Protein AF-A0A4P6XG72-F1 (afdb_monomer)

Mean predicted aligned error: 12.31 Å

Structure (mmCIF, N/CA/C/O backbone):
data_AF-A0A4P6XG72-F1
#
_entry.id   AF-A0A4P6XG72-F1
#
loop_
_atom_site.group_PDB
_atom_site.id
_atom_site.type_symbol
_atom_site.label_atom_id
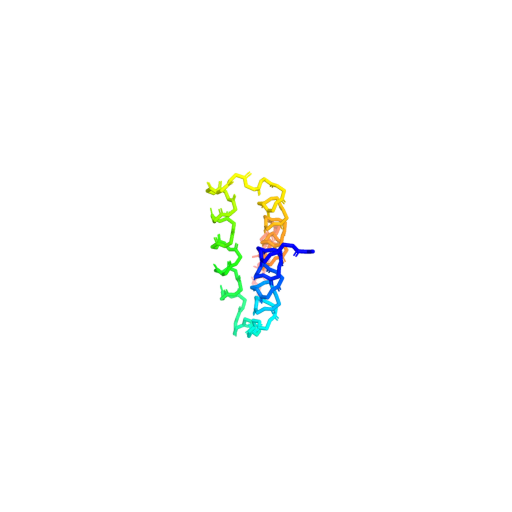_atom_site.label_alt_id
_atom_site.label_comp_id
_atom_site.label_asym_id
_atom_site.label_entity_id
_atom_site.label_seq_id
_atom_site.pdbx_PDB_ins_code
_atom_site.Cartn_x
_atom_site.Cartn_y
_atom_site.Cartn_z
_atom_site.occupancy
_atom_site.B_iso_or_equiv
_atom_site.auth_seq_id
_atom_site.auth_comp_id
_atom_site.auth_asym_id
_atom_site.auth_atom_id
_atom_site.pdbx_PDB_model_num
ATOM 1 N N . MET A 1 1 ? 6.483 -0.791 28.363 1.00 50.44 1 MET A N 1
ATOM 2 C CA . MET A 1 1 ? 6.197 -1.041 26.930 1.00 50.44 1 MET A CA 1
ATOM 3 C C . MET A 1 1 ? 5.615 -2.436 26.787 1.00 50.44 1 MET A C 1
ATOM 5 O O . MET A 1 1 ? 6.111 -3.341 27.444 1.00 50.44 1 MET A O 1
ATOM 9 N N . THR A 1 2 ? 4.548 -2.612 26.010 1.00 68.31 2 THR A N 1
ATOM 10 C CA . THR A 1 2 ? 3.866 -3.911 25.870 1.00 68.31 2 THR A CA 1
ATOM 11 C C . THR A 1 2 ? 4.599 -4.819 24.876 1.00 68.31 2 THR A C 1
ATOM 13 O O . THR A 1 2 ? 5.190 -4.345 23.910 1.00 68.31 2 THR A O 1
ATOM 16 N N . ALA A 1 3 ? 4.552 -6.140 25.063 1.00 68.62 3 ALA A N 1
ATOM 17 C CA . ALA A 1 3 ? 5.212 -7.089 24.155 1.00 68.62 3 ALA A CA 1
ATOM 18 C C . ALA A 1 3 ? 4.710 -6.980 22.697 1.00 68.62 3 ALA A C 1
ATOM 20 O O . ALA A 1 3 ? 5.475 -7.178 21.753 1.00 68.62 3 ALA A O 1
ATOM 21 N N . LEU A 1 4 ? 3.445 -6.583 22.512 1.00 67.00 4 LEU A N 1
ATOM 22 C CA . LEU A 1 4 ? 2.821 -6.371 21.206 1.00 67.00 4 LEU A CA 1
ATOM 23 C C . LEU A 1 4 ? 3.484 -5.235 20.412 1.00 67.00 4 LEU A C 1
ATOM 25 O O . LEU A 1 4 ? 3.736 -5.381 19.219 1.00 67.00 4 LEU A O 1
ATOM 29 N N . SER A 1 5 ? 3.822 -4.123 21.072 1.00 53.94 5 SER A N 1
ATOM 30 C CA . SER A 1 5 ? 4.469 -2.982 20.409 1.00 53.94 5 SER A CA 1
ATOM 31 C C . SER A 1 5 ? 5.903 -3.311 19.975 1.00 53.94 5 SER A C 1
ATOM 33 O O . SER A 1 5 ? 6.330 -2.886 18.902 1.00 53.94 5 SER A O 1
ATOM 35 N N . VAL A 1 6 ? 6.611 -4.163 20.727 1.00 70.88 6 VAL A N 1
ATOM 36 C CA . VAL A 1 6 ? 7.940 -4.679 20.346 1.00 70.88 6 VAL A CA 1
ATOM 37 C C . VAL A 1 6 ? 7.853 -5.634 19.151 1.00 70.88 6 VAL A C 1
ATOM 39 O O . VAL A 1 6 ? 8.659 -5.534 18.223 1.00 70.88 6 VAL A O 1
ATOM 42 N N . GLN A 1 7 ? 6.869 -6.538 19.127 1.00 67.38 7 GLN A N 1
ATOM 43 C CA . GLN A 1 7 ? 6.662 -7.447 17.993 1.00 67.38 7 GLN A CA 1
ATOM 44 C C . GLN A 1 7 ? 6.271 -6.692 16.721 1.00 67.38 7 GLN A C 1
ATOM 46 O O . GLN A 1 7 ? 6.810 -6.979 15.651 1.00 67.38 7 GLN A O 1
ATOM 51 N N . PHE A 1 8 ? 5.409 -5.683 16.847 1.00 62.78 8 PHE A N 1
ATOM 52 C CA . PHE A 1 8 ? 5.006 -4.835 15.731 1.00 62.78 8 PHE A CA 1
ATOM 53 C C . PHE A 1 8 ? 6.182 -4.018 15.183 1.00 62.78 8 PHE A C 1
ATOM 55 O O . PHE A 1 8 ? 6.423 -4.019 13.978 1.00 62.78 8 PHE A O 1
ATOM 62 N N . ALA A 1 9 ? 6.986 -3.402 16.056 1.00 61.78 9 ALA A N 1
ATOM 63 C CA . ALA A 1 9 ? 8.201 -2.695 15.651 1.00 61.78 9 ALA A CA 1
ATOM 64 C C . ALA A 1 9 ? 9.206 -3.631 14.957 1.00 61.78 9 ALA A C 1
ATOM 66 O O . ALA A 1 9 ? 9.788 -3.269 13.936 1.00 61.78 9 ALA A O 1
ATOM 67 N N . LYS A 1 10 ? 9.371 -4.866 15.449 1.00 65.94 10 LYS A N 1
ATOM 68 C CA . LYS A 1 10 ? 10.254 -5.873 14.839 1.00 65.94 10 LYS A CA 1
ATOM 69 C C . LYS A 1 10 ? 9.746 -6.339 13.471 1.00 65.94 10 LYS A C 1
ATOM 71 O O . LYS A 1 10 ? 10.549 -6.492 12.550 1.00 65.94 10 LYS A O 1
ATOM 76 N N . ALA A 1 11 ? 8.437 -6.530 13.317 1.00 63.50 11 ALA A N 1
ATOM 77 C CA . ALA A 1 11 ? 7.810 -6.850 12.035 1.00 63.50 11 ALA A CA 1
ATOM 78 C C . ALA A 1 11 ? 7.946 -5.690 11.035 1.00 63.50 11 ALA A C 1
ATOM 80 O O . ALA A 1 11 ? 8.308 -5.912 9.880 1.00 63.50 11 ALA A O 1
ATOM 81 N N . LEU A 1 12 ? 7.756 -4.450 11.494 1.00 60.06 12 LEU A N 1
ATOM 82 C CA . LEU A 1 12 ? 7.912 -3.246 10.680 1.00 60.06 12 LEU A CA 1
ATOM 83 C C . LEU A 1 12 ? 9.361 -3.049 10.216 1.00 60.06 12 LEU A C 1
ATOM 85 O O . LEU A 1 12 ? 9.594 -2.751 9.046 1.00 60.06 12 LEU A O 1
ATOM 89 N N . SER A 1 13 ? 10.339 -3.258 11.100 1.00 59.94 13 SER A N 1
ATOM 90 C CA . SER A 1 13 ? 11.762 -3.190 10.749 1.00 59.94 13 SER A CA 1
ATOM 91 C C . SER A 1 13 ? 12.150 -4.277 9.750 1.00 59.94 13 SER A C 1
ATOM 93 O O . SER A 1 13 ? 12.849 -3.986 8.786 1.00 59.94 13 SER A O 1
ATOM 95 N N . ARG A 1 14 ? 11.634 -5.504 9.898 1.00 61.19 14 ARG A N 1
ATOM 96 C CA . ARG A 1 14 ? 11.832 -6.579 8.909 1.00 61.19 14 ARG A CA 1
ATOM 97 C C . ARG A 1 14 ? 11.182 -6.265 7.560 1.00 61.19 14 ARG A C 1
ATOM 99 O O . ARG A 1 14 ? 11.768 -6.575 6.533 1.00 61.19 14 ARG A O 1
ATOM 106 N N . GLY A 1 15 ? 10.033 -5.589 7.555 1.00 59.91 15 GLY A N 1
ATOM 107 C CA . GLY A 1 15 ? 9.387 -5.100 6.334 1.00 59.91 15 GLY A CA 1
ATOM 108 C C . GLY A 1 15 ? 10.157 -3.987 5.609 1.00 59.91 15 GLY A C 1
ATOM 109 O O . GLY A 1 15 ? 9.921 -3.780 4.421 1.00 59.91 15 GLY A O 1
ATOM 110 N N . ARG A 1 16 ? 11.080 -3.286 6.288 1.00 57.25 16 ARG A N 1
ATOM 111 C CA . ARG A 1 16 ? 12.000 -2.307 5.671 1.00 57.25 16 ARG A CA 1
ATOM 112 C C . ARG A 1 16 ? 13.298 -2.925 5.157 1.00 57.25 16 ARG A C 1
ATOM 114 O O . ARG A 1 16 ? 13.913 -2.343 4.276 1.00 57.25 16 ARG A O 1
ATOM 121 N N . VAL A 1 17 ? 13.676 -4.112 5.637 1.00 57.28 17 VAL A N 1
ATOM 122 C CA . VAL A 1 17 ? 14.741 -4.949 5.041 1.00 57.28 17 VAL A CA 1
ATOM 123 C C . VAL A 1 17 ? 14.181 -5.711 3.826 1.00 57.28 17 VAL A C 1
ATOM 125 O O . VAL A 1 17 ? 14.532 -6.853 3.552 1.00 57.28 17 VAL A O 1
ATOM 128 N N . ALA A 1 18 ? 13.232 -5.104 3.112 1.00 60.06 18 ALA A N 1
ATOM 129 C CA . ALA A 1 18 ? 12.674 -5.674 1.905 1.00 60.06 18 ALA A CA 1
ATOM 130 C C . ALA A 1 18 ? 13.645 -5.387 0.764 1.00 60.06 18 ALA A C 1
ATOM 132 O O . ALA A 1 18 ? 13.932 -4.230 0.456 1.00 60.06 18 ALA A O 1
ATOM 133 N N . GLN A 1 19 ? 14.143 -6.469 0.175 1.00 64.12 19 GLN A N 1
ATOM 134 C CA . GLN A 1 19 ? 14.835 -6.498 -1.103 1.00 64.12 19 GLN A CA 1
ATOM 135 C C . GLN A 1 19 ? 14.226 -5.474 -2.067 1.00 64.12 19 GLN A C 1
ATOM 137 O O . GLN A 1 19 ? 12.999 -5.380 -2.192 1.00 64.12 19 GLN A O 1
ATOM 142 N N . ALA A 1 20 ? 15.092 -4.682 -2.704 1.00 67.75 20 ALA A N 1
ATOM 143 C CA . ALA A 1 20 ? 14.654 -3.731 -3.712 1.00 67.75 20 ALA A CA 1
ATOM 144 C C . ALA A 1 20 ? 13.819 -4.483 -4.764 1.00 67.75 20 ALA A C 1
ATOM 146 O O . ALA A 1 20 ? 14.182 -5.601 -5.128 1.00 67.75 20 ALA A O 1
ATOM 147 N N . PRO A 1 21 ? 12.691 -3.924 -5.229 1.00 73.75 21 PRO A N 1
ATOM 148 C CA . PRO A 1 21 ? 11.876 -4.602 -6.223 1.00 73.75 21 PRO A CA 1
ATOM 149 C C . PRO A 1 21 ? 12.704 -4.863 -7.479 1.00 73.75 21 PRO A C 1
ATOM 151 O O . PRO A 1 21 ? 13.264 -3.927 -8.047 1.00 73.75 21 PRO A O 1
ATOM 154 N N . ASP A 1 22 ? 12.731 -6.115 -7.936 1.00 81.06 22 ASP A N 1
ATOM 155 C CA . ASP A 1 22 ? 13.542 -6.504 -9.099 1.00 81.06 22 ASP A CA 1
ATOM 156 C C . ASP A 1 22 ? 13.099 -5.799 -10.399 1.00 81.06 22 ASP A C 1
ATOM 158 O O . ASP A 1 22 ? 13.847 -5.721 -11.369 1.00 81.06 22 ASP A O 1
ATOM 162 N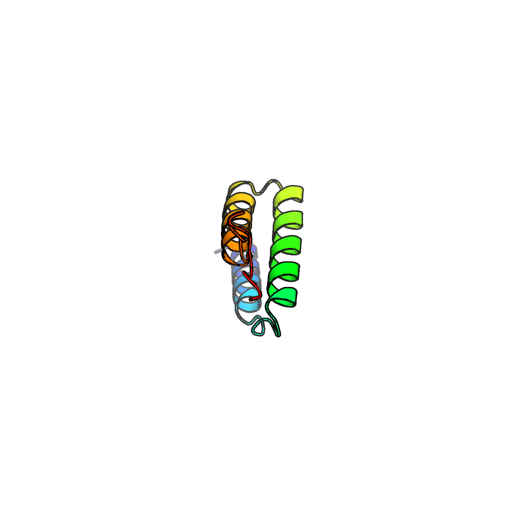 N . SER A 1 23 ? 11.864 -5.281 -10.446 1.00 84.56 23 SER A N 1
ATOM 163 C CA . SER A 1 23 ? 11.332 -4.528 -11.580 1.00 84.56 23 SER A CA 1
ATOM 164 C C . SER A 1 23 ? 10.196 -3.585 -11.169 1.00 84.56 23 SER A C 1
ATOM 166 O O . SER A 1 23 ? 9.569 -3.723 -10.116 1.00 84.56 23 SER A O 1
ATOM 168 N N . ARG A 1 24 ? 9.847 -2.639 -12.051 1.00 82.62 24 ARG A N 1
ATOM 169 C CA . ARG A 1 24 ? 8.662 -1.780 -11.870 1.00 82.62 24 ARG A CA 1
ATOM 170 C C . ARG A 1 24 ? 7.371 -2.600 -11.767 1.00 82.62 24 ARG A C 1
ATOM 172 O O . ARG A 1 24 ? 6.501 -2.272 -10.963 1.00 82.62 24 ARG A O 1
ATOM 179 N N . ALA A 1 25 ? 7.258 -3.673 -12.550 1.00 85.62 25 ALA A N 1
ATOM 180 C CA . ALA A 1 25 ? 6.104 -4.566 -12.511 1.00 85.62 25 ALA A CA 1
ATOM 181 C C . ALA A 1 25 ? 5.986 -5.279 -11.153 1.00 85.62 25 ALA A C 1
ATOM 183 O O . ALA A 1 25 ? 4.891 -5.341 -10.588 1.00 85.62 25 ALA A O 1
ATOM 184 N N . SER A 1 26 ? 7.103 -5.754 -10.585 1.00 85.25 26 SER A N 1
ATOM 185 C CA . SER A 1 26 ? 7.091 -6.400 -9.266 1.00 85.25 26 SER A CA 1
ATOM 186 C C . SER A 1 26 ? 6.762 -5.411 -8.142 1.00 85.25 26 SER A C 1
ATOM 188 O O . SER A 1 26 ? 5.981 -5.746 -7.245 1.00 85.25 26 SER A O 1
ATOM 190 N N . LEU A 1 27 ? 7.253 -4.168 -8.233 1.00 85.19 27 LEU A N 1
ATOM 191 C CA . LEU A 1 27 ? 6.867 -3.080 -7.330 1.00 85.19 27 LEU A CA 1
ATOM 192 C C . LEU A 1 27 ? 5.361 -2.792 -7.400 1.00 85.19 27 LEU A C 1
ATOM 194 O O . LEU A 1 27 ? 4.696 -2.754 -6.363 1.00 85.19 27 LEU A O 1
ATOM 198 N N . LEU A 1 28 ? 4.805 -2.637 -8.605 1.00 88.31 28 LEU A N 1
ATOM 199 C CA . LEU A 1 28 ? 3.377 -2.374 -8.799 1.00 88.31 28 LEU A CA 1
ATOM 200 C C . LEU A 1 28 ? 2.523 -3.512 -8.221 1.00 88.31 28 LEU A C 1
ATOM 202 O O . LEU A 1 28 ? 1.583 -3.260 -7.467 1.00 88.31 28 LEU A O 1
ATOM 206 N N . ALA A 1 29 ? 2.885 -4.767 -8.499 1.00 89.62 29 ALA A N 1
ATOM 207 C CA . ALA A 1 29 ? 2.199 -5.934 -7.949 1.00 89.62 29 ALA A CA 1
ATOM 208 C C . ALA A 1 29 ? 2.258 -5.976 -6.410 1.00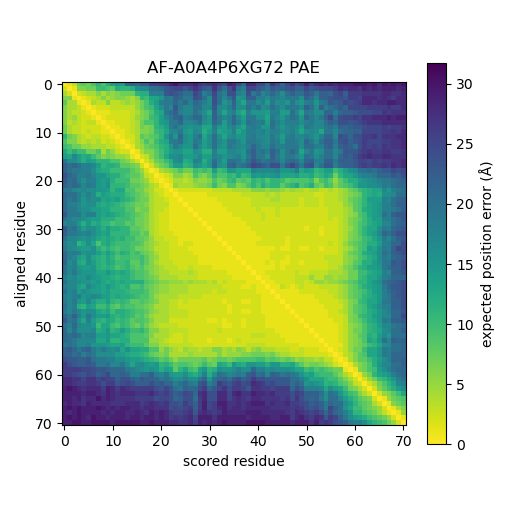 89.62 29 ALA A C 1
ATOM 210 O O . ALA A 1 29 ? 1.296 -6.380 -5.750 1.00 89.62 29 ALA A O 1
ATOM 211 N N . ALA A 1 30 ? 3.373 -5.558 -5.804 1.00 88.69 30 ALA A N 1
ATOM 212 C CA . ALA A 1 30 ? 3.485 -5.443 -4.352 1.00 88.69 30 ALA A CA 1
ATOM 213 C C . ALA A 1 30 ? 2.583 -4.329 -3.787 1.00 88.69 30 ALA A C 1
ATOM 215 O O . ALA A 1 30 ? 1.886 -4.558 -2.798 1.00 88.69 30 ALA A O 1
ATOM 216 N N . LEU A 1 31 ? 2.550 -3.150 -4.417 1.00 89.69 31 LEU A N 1
ATOM 217 C CA . LEU A 1 31 ? 1.695 -2.032 -3.998 1.00 89.69 31 LEU A CA 1
ATOM 218 C C . LEU A 1 31 ? 0.202 -2.363 -4.126 1.00 89.69 31 LEU A C 1
ATOM 220 O O . LEU A 1 31 ? -0.570 -2.079 -3.211 1.00 89.69 31 LEU A O 1
ATOM 224 N N . LEU A 1 32 ? -0.204 -3.023 -5.215 1.00 91.94 32 LEU A N 1
ATOM 225 C CA . LEU A 1 32 ? -1.590 -3.454 -5.424 1.00 91.94 32 LEU A CA 1
ATOM 226 C C . LEU A 1 32 ? -2.047 -4.456 -4.360 1.00 91.94 32 LEU A C 1
ATOM 228 O O . LEU A 1 32 ? -3.138 -4.302 -3.810 1.00 91.94 32 LEU A O 1
ATOM 232 N N . ARG A 1 33 ? -1.201 -5.435 -4.012 1.00 91.12 33 ARG A N 1
ATOM 233 C CA . ARG A 1 33 ? -1.488 -6.384 -2.923 1.00 91.12 33 ARG A CA 1
ATOM 234 C C . ARG A 1 33 ? -1.646 -5.674 -1.581 1.00 91.12 33 ARG A C 1
ATOM 236 O O . ARG A 1 33 ? -2.628 -5.912 -0.886 1.00 91.12 33 ARG A O 1
ATOM 243 N N . LYS A 1 34 ? -0.739 -4.747 -1.254 1.00 91.31 34 LYS A N 1
ATOM 244 C CA . LYS A 1 34 ? -0.840 -3.925 -0.036 1.00 91.31 34 LYS A CA 1
ATOM 245 C C . LYS A 1 34 ? -2.145 -3.126 0.000 1.00 91.31 34 LYS A C 1
ATOM 247 O O . LYS A 1 34 ? -2.779 -3.066 1.050 1.00 91.31 34 LYS A O 1
ATOM 252 N N . ARG A 1 35 ? -2.575 -2.559 -1.136 1.00 91.00 35 ARG A N 1
ATOM 253 C CA . ARG A 1 35 ? -3.838 -1.809 -1.234 1.00 91.00 35 ARG A CA 1
ATOM 254 C C . ARG A 1 35 ? -5.047 -2.711 -1.005 1.00 91.00 35 ARG A C 1
ATOM 256 O O . ARG A 1 35 ? -5.945 -2.326 -0.268 1.00 91.00 35 ARG A O 1
ATOM 263 N N . ALA A 1 36 ? -5.054 -3.909 -1.592 1.00 91.56 36 ALA A N 1
ATOM 264 C CA . ALA A 1 36 ? -6.119 -4.885 -1.373 1.00 91.56 36 ALA A CA 1
ATOM 265 C C . ALA A 1 36 ? -6.232 -5.263 0.112 1.00 91.56 36 ALA A C 1
ATOM 267 O O . ALA A 1 36 ? -7.328 -5.261 0.661 1.00 91.56 36 ALA A O 1
ATOM 268 N N . THR A 1 37 ? -5.104 -5.498 0.791 1.00 91.19 37 THR A N 1
ATOM 269 C CA . THR A 1 37 ? -5.100 -5.740 2.240 1.00 91.19 37 THR A CA 1
ATOM 270 C C . THR A 1 37 ? -5.620 -4.533 3.020 1.00 91.19 37 THR A C 1
ATOM 272 O O . THR A 1 37 ? -6.468 -4.715 3.886 1.00 91.19 37 THR A O 1
ATOM 275 N N . ALA A 1 38 ? -5.159 -3.315 2.707 1.00 90.44 38 ALA A N 1
ATOM 276 C CA . ALA A 1 38 ? -5.612 -2.088 3.368 1.00 90.44 38 ALA A CA 1
ATOM 277 C C . ALA A 1 38 ? -7.131 -1.889 3.239 1.00 90.44 38 ALA A C 1
ATOM 279 O O . ALA A 1 38 ? -7.787 -1.557 4.223 1.00 90.44 38 ALA A O 1
ATOM 280 N N . HIS A 1 39 ? -7.681 -2.174 2.058 1.00 89.00 39 HIS A N 1
ATOM 281 C CA . HIS A 1 39 ? -9.115 -2.133 1.800 1.00 89.00 39 HIS A CA 1
ATOM 282 C C . HIS A 1 39 ? -9.881 -3.151 2.656 1.00 89.00 39 HIS A C 1
ATOM 284 O O . HIS A 1 39 ? -10.830 -2.791 3.348 1.00 89.00 39 HIS A O 1
ATOM 290 N N . VAL A 1 40 ? -9.428 -4.412 2.671 1.00 91.38 40 VAL A N 1
ATOM 291 C CA . VAL A 1 40 ? -10.062 -5.500 3.440 1.00 91.38 40 VAL A CA 1
ATOM 292 C C . VAL A 1 40 ? -10.085 -5.205 4.942 1.00 91.38 40 VAL A C 1
ATOM 294 O O . VAL A 1 40 ? -11.073 -5.502 5.605 1.00 91.38 40 VAL A O 1
ATOM 297 N N . VAL A 1 41 ? -9.024 -4.603 5.488 1.00 91.62 41 VAL A N 1
ATOM 298 C CA . VAL A 1 41 ? -8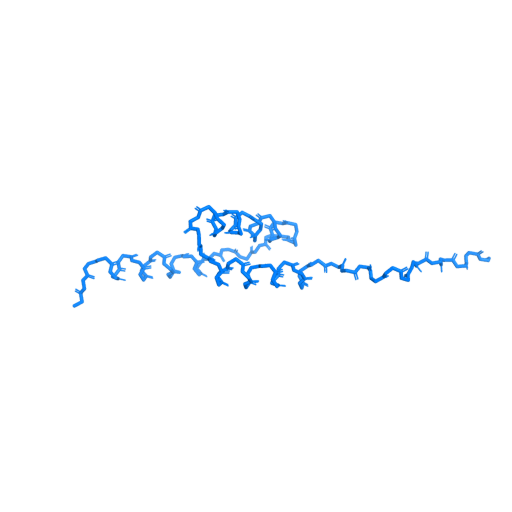.944 -4.265 6.923 1.00 91.62 41 VAL A CA 1
ATOM 299 C C . VAL A 1 41 ? -9.521 -2.881 7.258 1.00 91.62 41 VAL A C 1
ATOM 301 O O . VAL A 1 41 ? -9.447 -2.454 8.408 1.00 91.62 41 VAL A O 1
ATOM 304 N N . GLY A 1 42 ? -10.075 -2.161 6.275 1.00 92.00 42 GLY A N 1
ATOM 305 C CA . GLY A 1 42 ? -10.691 -0.845 6.469 1.00 92.00 42 GLY A CA 1
ATOM 306 C C . GLY A 1 42 ? -9.709 0.298 6.769 1.00 92.00 42 GLY A C 1
ATOM 307 O O . GLY A 1 42 ? -10.120 1.337 7.288 1.00 92.00 42 GLY A O 1
ATOM 308 N N . ALA A 1 43 ? -8.422 0.144 6.448 1.00 92.56 43 ALA A N 1
ATOM 309 C CA . ALA A 1 43 ? -7.382 1.146 6.693 1.00 92.56 43 ALA A CA 1
ATOM 310 C C . ALA A 1 43 ? -7.387 2.245 5.610 1.00 92.56 43 ALA A C 1
ATOM 312 O O . ALA A 1 43 ? -6.495 2.305 4.762 1.00 92.56 43 ALA A O 1
ATOM 313 N N . LYS A 1 44 ? -8.399 3.120 5.643 1.00 90.00 44 LYS A N 1
ATOM 314 C CA . LYS A 1 44 ? -8.679 4.130 4.602 1.00 90.00 44 LYS A CA 1
ATOM 315 C C . LYS A 1 44 ? -7.509 5.074 4.306 1.00 90.00 44 LYS A C 1
ATOM 317 O O . LYS A 1 44 ? -7.210 5.316 3.139 1.00 90.00 44 LYS A O 1
ATOM 322 N N . ASP A 1 45 ? -6.814 5.556 5.333 1.00 87.94 45 ASP A N 1
ATOM 323 C CA . ASP A 1 45 ? -5.679 6.474 5.148 1.00 87.94 45 ASP A CA 1
ATOM 324 C C . ASP A 1 45 ? -4.511 5.781 4.438 1.00 87.94 45 ASP A C 1
ATOM 326 O O . ASP A 1 45 ? -3.899 6.330 3.520 1.00 87.94 45 ASP A O 1
ATOM 330 N N . LEU A 1 46 ? -4.249 4.524 4.812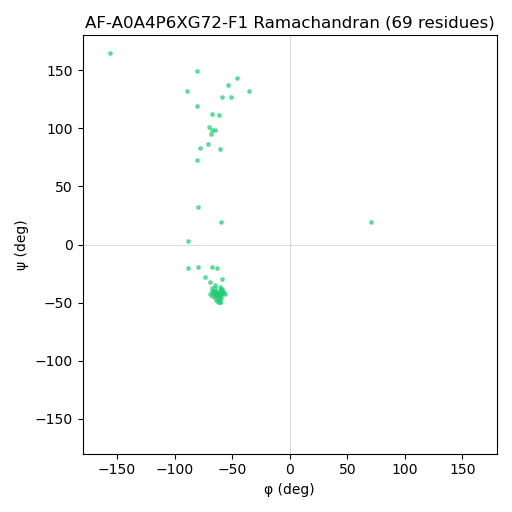 1.00 86.81 46 LEU A N 1
ATOM 331 C CA . LEU A 1 46 ? -3.239 3.693 4.165 1.00 86.81 46 LEU A CA 1
ATOM 332 C C . LEU A 1 46 ? -3.635 3.364 2.722 1.00 86.81 46 LEU A C 1
ATOM 334 O O . LEU A 1 46 ? -2.789 3.391 1.830 1.00 86.81 46 LEU A O 1
ATOM 338 N N . GLU A 1 47 ? -4.912 3.073 2.478 1.00 90.44 47 GLU A N 1
ATOM 339 C CA . GLU A 1 47 ? -5.436 2.839 1.133 1.00 90.44 47 GLU A CA 1
ATOM 340 C C . GLU A 1 47 ? -5.256 4.075 0.234 1.00 90.44 47 GLU A C 1
ATOM 342 O O . GLU A 1 47 ? -4.800 3.935 -0.906 1.00 90.44 47 GLU A O 1
ATOM 347 N N . SER A 1 48 ? -5.546 5.273 0.754 1.00 91.00 48 SER A N 1
ATOM 348 C CA . SER A 1 48 ? -5.372 6.546 0.042 1.00 91.00 48 SER A CA 1
ATOM 349 C C . SER A 1 48 ? -3.908 6.784 -0.341 1.00 91.00 48 SER A C 1
ATOM 351 O O . SER A 1 48 ? -3.590 6.994 -1.514 1.00 91.00 48 SER A O 1
ATOM 353 N N . LEU A 1 49 ? -2.995 6.622 0.620 1.00 89.56 49 LEU A N 1
ATOM 354 C CA . LEU A 1 49 ? -1.557 6.777 0.395 1.00 89.56 49 LEU A CA 1
ATOM 355 C C . LEU A 1 49 ? -1.029 5.775 -0.644 1.00 89.56 49 LEU A C 1
ATOM 357 O O . LEU A 1 49 ? -0.270 6.135 -1.545 1.00 89.56 49 LEU A O 1
ATOM 361 N N . LEU A 1 50 ? -1.459 4.512 -0.566 1.00 90.81 50 LEU A N 1
ATOM 362 C CA . LEU A 1 50 ? -1.071 3.487 -1.539 1.00 90.81 50 LEU A CA 1
ATOM 363 C C . LEU A 1 50 ? -1.615 3.792 -2.940 1.00 90.81 50 LEU A C 1
ATOM 365 O O . LEU A 1 50 ? -0.918 3.550 -3.926 1.00 90.81 50 LEU A O 1
ATOM 369 N N . ARG A 1 51 ? -2.832 4.337 -3.053 1.00 91.25 51 ARG A N 1
ATOM 370 C CA . ARG A 1 51 ? -3.407 4.770 -4.337 1.00 91.25 51 ARG A CA 1
ATOM 371 C C . ARG A 1 51 ? -2.575 5.885 -4.968 1.00 91.25 51 ARG A C 1
ATOM 373 O O . ARG A 1 51 ? -2.327 5.828 -6.173 1.00 91.25 51 ARG A O 1
ATOM 380 N N . GLU A 1 52 ? -2.124 6.859 -4.185 1.00 89.75 52 GLU A N 1
ATOM 381 C CA . GLU A 1 52 ? -1.239 7.916 -4.681 1.00 89.75 52 GLU A CA 1
ATOM 382 C C . GLU A 1 52 ? 0.103 7.350 -5.145 1.00 89.75 52 GLU A C 1
ATOM 384 O O . GLU A 1 52 ? 0.511 7.614 -6.273 1.00 89.75 52 GLU A O 1
ATOM 389 N N . GLN A 1 53 ? 0.745 6.488 -4.353 1.00 87.75 53 GLN A N 1
ATOM 390 C CA . GLN A 1 53 ? 1.999 5.839 -4.756 1.00 87.75 53 GLN A CA 1
ATOM 391 C C . GLN A 1 53 ? 1.854 5.028 -6.050 1.00 87.75 53 GLN A C 1
ATOM 393 O O . GLN A 1 53 ? 2.718 5.095 -6.924 1.00 87.75 53 GLN A O 1
ATOM 398 N N . ILE A 1 54 ? 0.749 4.294 -6.209 1.00 89.56 54 ILE A N 1
ATOM 399 C CA . ILE A 1 54 ? 0.442 3.565 -7.448 1.00 89.56 54 ILE A CA 1
ATOM 400 C C . ILE A 1 54 ? 0.285 4.535 -8.622 1.00 89.56 54 ILE A C 1
ATOM 402 O O . ILE A 1 54 ? 0.822 4.272 -9.696 1.00 89.56 54 ILE A O 1
ATOM 406 N N . ARG A 1 55 ? -0.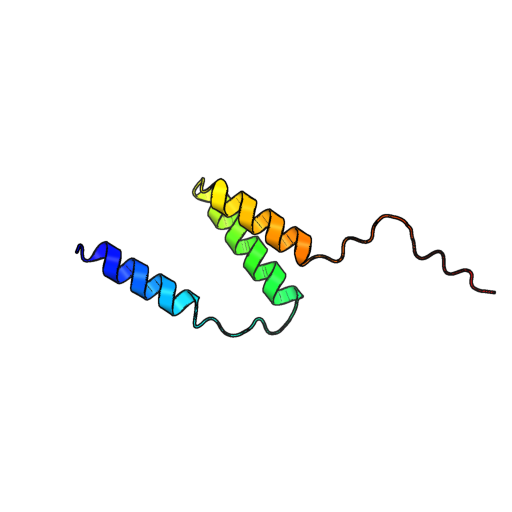411 5.663 -8.425 1.00 86.44 55 ARG A N 1
ATOM 407 C CA . ARG A 1 55 ? -0.596 6.687 -9.462 1.00 86.44 55 ARG A CA 1
ATOM 408 C C . ARG A 1 55 ? 0.741 7.247 -9.951 1.00 86.44 55 ARG A C 1
ATOM 410 O O . ARG A 1 55 ? 0.899 7.441 -11.145 1.00 86.44 55 ARG A O 1
ATOM 417 N N . TRP A 1 56 ? 1.692 7.467 -9.045 1.00 81.31 56 TRP A N 1
ATOM 418 C CA . TRP A 1 56 ? 3.035 7.952 -9.385 1.00 81.31 56 TRP A CA 1
ATOM 419 C C . TRP A 1 56 ? 3.912 6.880 -10.050 1.00 81.31 56 TRP A C 1
ATOM 421 O O . TRP A 1 56 ? 4.809 7.209 -10.821 1.00 81.31 56 TRP A O 1
ATOM 431 N N . ALA A 1 57 ? 3.674 5.599 -9.757 1.00 79.00 57 ALA A N 1
ATOM 432 C CA . ALA A 1 57 ? 4.431 4.490 -10.339 1.00 79.00 57 ALA A CA 1
ATOM 433 C C . ALA A 1 57 ? 3.977 4.116 -11.762 1.00 79.00 57 ALA A C 1
ATOM 435 O O . ALA A 1 57 ? 4.719 3.445 -12.488 1.00 79.00 57 ALA A O 1
ATOM 436 N N . LEU A 1 58 ? 2.762 4.509 -12.153 1.00 78.25 58 LEU A N 1
ATOM 437 C CA . LEU A 1 58 ? 2.215 4.259 -13.480 1.00 78.25 58 LEU A CA 1
ATOM 438 C C . LEU A 1 58 ? 2.589 5.406 -14.428 1.00 78.25 58 LEU A C 1
ATOM 440 O O . LEU A 1 58 ? 2.381 6.567 -14.079 1.00 78.25 58 LEU A O 1
ATOM 444 N N . PRO A 1 59 ? 3.087 5.113 -15.642 1.00 68.31 59 PRO A N 1
ATOM 445 C CA . PRO A 1 59 ? 3.134 6.116 -16.690 1.00 68.31 59 PRO A CA 1
ATOM 446 C C . PRO A 1 59 ? 1.687 6.430 -17.075 1.00 68.31 59 PRO A C 1
ATOM 448 O O . PRO A 1 59 ? 1.046 5.675 -17.804 1.00 68.31 59 PRO A O 1
ATOM 451 N N . ILE A 1 60 ? 1.144 7.517 -16.534 1.00 64.62 60 ILE A N 1
ATOM 452 C CA . ILE A 1 60 ? -0.090 8.087 -17.058 1.00 64.62 60 ILE A CA 1
ATOM 453 C C . ILE A 1 60 ? 0.307 8.673 -18.406 1.00 64.62 60 ILE A C 1
ATOM 455 O O . ILE A 1 60 ? 0.945 9.721 -18.470 1.00 64.62 60 ILE A O 1
ATOM 459 N N . GLN A 1 61 ? 0.003 7.954 -19.484 1.00 63.22 61 GLN A N 1
ATOM 460 C CA . GLN A 1 61 ? -0.086 8.598 -20.782 1.00 63.22 61 GLN A CA 1
ATOM 461 C C . GLN A 1 61 ? -1.264 9.562 -20.661 1.00 63.22 61 GLN A C 1
ATOM 463 O O . GLN A 1 61 ? -2.421 9.143 -20.704 1.00 63.22 61 GLN A O 1
ATOM 468 N N . ASP A 1 62 ? -0.980 10.843 -20.414 1.00 59.78 62 ASP A N 1
ATOM 469 C CA . ASP A 1 62 ? -1.958 11.884 -20.704 1.00 59.78 62 ASP A CA 1
ATOM 470 C C . ASP A 1 62 ? -2.397 11.633 -22.144 1.00 59.78 62 ASP A C 1
ATOM 472 O O . ASP A 1 62 ? -1.544 11.479 -23.013 1.00 59.78 62 ASP A O 1
ATOM 476 N N . GLY A 1 63 ? -3.702 11.531 -22.397 1.00 55.75 63 GLY A N 1
ATOM 477 C CA . GLY A 1 63 ? -4.287 11.120 -23.682 1.00 55.75 63 GLY A CA 1
ATOM 478 C C . GLY A 1 63 ? -3.948 11.996 -24.901 1.00 55.75 63 GLY A C 1
ATOM 479 O O . GLY A 1 63 ? -4.647 11.935 -25.907 1.00 55.75 63 GLY A O 1
ATOM 480 N N . ARG A 1 64 ? -2.888 12.807 -24.850 1.00 56.72 64 ARG A N 1
ATOM 481 C CA . ARG A 1 64 ? -2.130 13.230 -26.025 1.00 56.72 64 ARG A CA 1
ATOM 482 C C . ARG A 1 64 ? -1.352 12.024 -26.536 1.00 56.72 64 ARG A C 1
ATOM 484 O O . ARG A 1 64 ? -0.211 11.784 -26.152 1.00 56.72 64 ARG A O 1
ATOM 491 N N . GLY A 1 65 ? -2.040 11.258 -27.378 1.00 55.28 65 GLY A N 1
ATOM 492 C CA . GLY A 1 65 ? -1.452 10.171 -28.133 1.00 55.28 65 GLY A CA 1
ATOM 493 C C . GLY A 1 65 ? -0.135 10.598 -28.766 1.00 55.28 65 GLY A C 1
ATOM 494 O O . GLY A 1 65 ? 0.019 11.727 -29.237 1.00 55.28 65 GLY A O 1
ATOM 495 N N . THR A 1 66 ? 0.803 9.663 -28.788 1.00 58.78 66 THR A N 1
ATOM 496 C CA . THR A 1 66 ? 1.848 9.628 -29.799 1.00 58.78 66 THR A CA 1
ATOM 497 C C . THR A 1 66 ? 1.145 9.487 -31.150 1.00 58.78 66 THR A C 1
ATOM 499 O O . THR A 1 66 ? 0.920 8.393 -31.656 1.00 58.78 66 THR A O 1
ATOM 502 N N . ILE A 1 67 ? 0.683 10.612 -31.693 1.00 63.50 67 ILE A N 1
A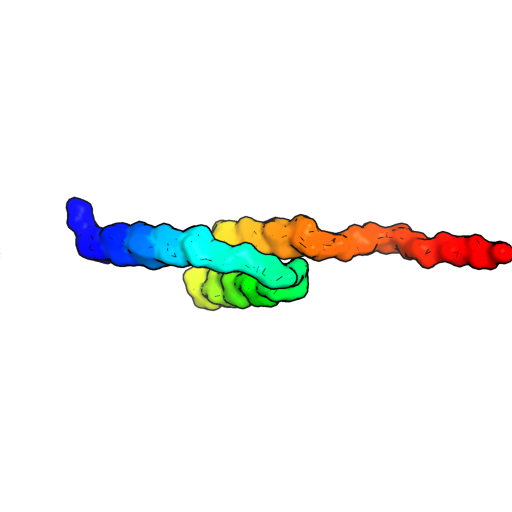TOM 503 C CA . ILE A 1 67 ? 0.594 10.775 -33.135 1.00 63.50 67 ILE A CA 1
ATOM 504 C C . ILE A 1 67 ? 2.056 10.834 -33.545 1.00 63.50 67 ILE A C 1
ATOM 506 O O . ILE A 1 67 ? 2.685 11.877 -33.397 1.00 63.50 67 ILE A O 1
ATOM 510 N N . ASP A 1 68 ? 2.609 9.692 -33.931 1.00 62.44 68 ASP A N 1
ATOM 511 C CA . ASP A 1 68 ? 3.784 9.678 -34.784 1.00 62.44 68 ASP A CA 1
ATOM 512 C C . ASP A 1 68 ? 3.309 10.219 -36.140 1.00 62.44 68 ASP A C 1
ATOM 514 O O . ASP A 1 68 ? 2.475 9.576 -36.788 1.00 62.44 68 ASP A O 1
ATOM 518 N N . PRO A 1 69 ? 3.741 11.414 -36.584 1.00 60.75 69 PRO A N 1
ATOM 519 C CA . PRO A 1 69 ? 3.639 11.754 -37.985 1.00 60.75 69 PRO A CA 1
ATOM 520 C C . PRO A 1 69 ? 4.792 11.023 -38.676 1.00 60.75 69 PRO A C 1
ATOM 522 O O . PRO A 1 69 ? 5.872 11.578 -38.857 1.00 60.75 69 PRO A O 1
ATOM 525 N N . GLU A 1 70 ? 4.578 9.749 -38.999 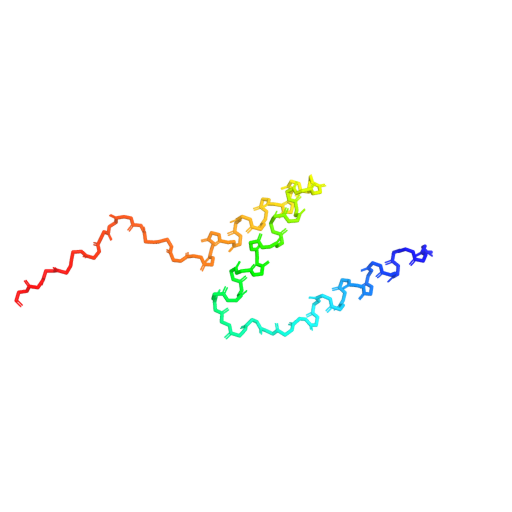1.00 55.41 70 GLU A N 1
ATOM 526 C CA . GLU A 1 70 ? 5.401 9.065 -39.994 1.00 55.41 70 GLU A CA 1
ATOM 527 C C . GLU A 1 70 ? 5.220 9.821 -41.320 1.00 55.41 70 GLU A C 1
ATOM 529 O O . GLU A 1 70 ? 4.121 9.866 -41.884 1.00 55.41 70 GLU A O 1
ATOM 534 N N . GLY A 1 71 ? 6.292 10.481 -41.756 1.00 51.84 71 GLY A N 1
ATOM 535 C CA . GLY A 1 71 ? 6.482 11.028 -43.095 1.00 51.84 71 GLY A CA 1
ATOM 536 C C . GLY A 1 71 ? 7.659 10.338 -43.758 1.00 51.84 71 GLY A C 1
ATOM 537 O O . GLY A 1 71 ? 8.607 9.981 -43.021 1.00 51.84 71 GLY A O 1
#

Sequence (71 aa):
MTALSVQFAKALSRGRVAQAPDSRASLLAALLRKRATAHVVGAKDLESLLREQIRWALPIQDGRGTIDPEG

Nearest PDB structures (foldseek):
  2yxh-assembly1_B  TM=6.661E-01  e=7.359E+00  Thermotoga maritima MSB8

Radius of gyration: 18.06 Å; Cα contacts (8 Å, |Δi|>4): 24; chains: 1; bounding box: 26×21×70 Å

pLDDT: mean 75.55, std 14.04, range [50.44, 92.56]

Foldseek 3Di:
DDPVVVVVVVVVVVVVVDDDQPDLVSVLVVLVVQLVVCVVVVVVVSNVVSVVVNVVSDPPPPPPDPPPPPD

Solvent-accessible surface area (backbone atoms only — not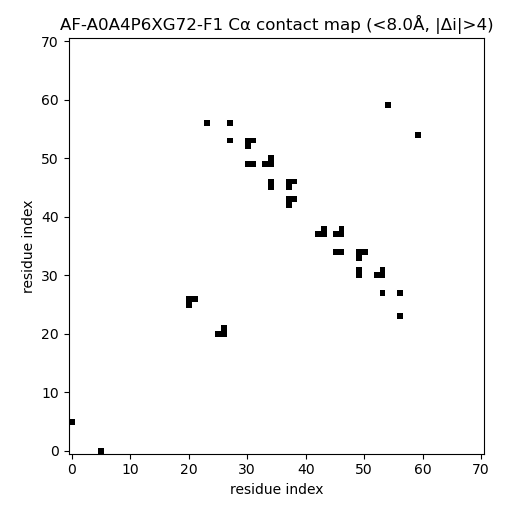 comparable to full-atom values): 4401 Å² total; per-residue (Å²): 136,58,73,66,59,55,52,50,51,53,52,52,52,54,62,66,70,53,76,76,62,93,39,75,67,54,41,50,55,53,50,53,53,52,33,55,51,24,56,75,73,64,38,59,69,59,28,51,53,43,52,51,55,49,58,71,72,45,86,76,74,61,89,74,67,86,75,74,82,85,124

Secondary structure (DSSP, 8-state):
--HHHHHHHHHHHHHHS----SSHHHHHHHHHHHHHHHHHTT-HHHHHHHHHHHHHHS----S--------